Protein AF-A0A7J6RGC0-F1 (afdb_monomer_lite)

pLDDT: mean 75.88, std 16.08, range [33.5, 90.5]

Organism: Perkinsus olseni (NCBI:txid32597)

Secondary structure (DSSP, 8-state):
-HHHHHHHHT-S-HHHHHHHHHHHHHHHHHHTTTS-HHHHHHHIIIIIHHHHHHHHHHHSTT-S-----------------S--HHHHHHHHHHHHHHHHHTHHHHGGGHHHHHHHHHHHHT-SSHHHHHHHHHHHHHHHHHHTTT--HHHHHHHHHHHHHHHHHHS-GGG--

InterPro domains:
  IPR016024 Armadillo-type fold [SSF48371] (5-164)
  IPR056604 GBF1-like, tetratricopeptide repeats domain [PF23325] (2-142)

Structure (mmCIF, N/CA/C/O backbone):
data_AF-A0A7J6RGC0-F1
#
_entry.id   AF-A0A7J6RGC0-F1
#
loop_
_atom_site.group_PDB
_atom_site.id
_atom_site.type_symbol
_atom_site.label_atom_id
_atom_site.label_alt_id
_atom_site.label_comp_id
_atom_site.label_asym_id
_atom_site.label_entity_id
_atom_site.label_seq_id
_atom_site.pdbx_PDB_ins_code
_atom_site.Cartn_x
_atom_site.Cartn_y
_atom_site.Cartn_z
_atom_site.occupancy
_atom_site.B_iso_or_equiv
_atom_site.auth_seq_id
_atom_site.auth_comp_id
_atom_site.auth_asym_id
_atom_site.auth_atom_id
_atom_site.pdbx_PDB_model_num
ATOM 1 N N . ILE A 1 1 ? -6.459 15.655 -15.737 1.00 46.69 1 ILE A N 1
ATOM 2 C CA . ILE A 1 1 ? -5.777 15.611 -14.417 1.00 46.69 1 ILE A CA 1
ATOM 3 C C . ILE A 1 1 ? -4.944 14.332 -14.289 1.00 46.69 1 ILE A C 1
ATOM 5 O O . ILE A 1 1 ? -3.761 14.454 -14.016 1.00 46.69 1 ILE A O 1
ATOM 9 N N . LEU A 1 2 ? -5.496 13.148 -14.601 1.00 45.00 2 LEU A N 1
ATOM 10 C CA . LEU A 1 2 ? -4.775 11.860 -14.547 1.00 45.00 2 LEU A CA 1
ATOM 11 C C . LEU A 1 2 ? -3.510 11.798 -15.415 1.00 45.00 2 LEU A C 1
ATOM 13 O O . LEU A 1 2 ? -2.440 11.527 -14.891 1.00 45.00 2 LEU A O 1
ATOM 17 N N . HIS A 1 3 ? -3.596 12.188 -16.688 1.00 52.78 3 HIS A N 1
ATOM 18 C CA . HIS A 1 3 ? -2.427 12.184 -17.577 1.00 52.78 3 HIS A CA 1
ATOM 19 C C . HIS A 1 3 ? -1.321 13.167 -17.138 1.00 52.78 3 HIS A C 1
ATOM 21 O O . HIS A 1 3 ? -0.144 12.947 -17.378 1.00 52.78 3 HIS A O 1
ATOM 27 N N . GLY A 1 4 ? -1.682 14.251 -16.440 1.00 54.66 4 GLY A N 1
ATOM 28 C CA . GLY A 1 4 ? -0.698 15.193 -15.895 1.00 54.66 4 GLY A CA 1
ATOM 29 C C . GLY A 1 4 ? 0.050 14.637 -14.679 1.00 54.66 4 GLY A C 1
ATOM 30 O O . GLY A 1 4 ? 1.208 14.975 -14.469 1.00 54.66 4 GLY A O 1
ATOM 31 N N . LEU A 1 5 ? -0.600 13.773 -13.896 1.00 56.22 5 LEU A N 1
ATOM 32 C CA . LEU A 1 5 ? 0.009 13.067 -12.768 1.00 56.22 5 LEU A CA 1
ATOM 33 C C . LEU A 1 5 ? 0.879 11.902 -13.235 1.00 56.22 5 LEU A C 1
ATOM 35 O O . LEU A 1 5 ? 1.987 11.751 -12.737 1.00 56.22 5 LEU A O 1
ATOM 39 N N . GLU A 1 6 ? 0.411 11.149 -14.227 1.00 58.19 6 GLU A N 1
ATOM 40 C CA . GLU A 1 6 ? 1.175 10.113 -14.926 1.00 58.19 6 GLU A CA 1
ATOM 41 C C . GLU A 1 6 ? 2.502 10.692 -15.453 1.00 58.19 6 GLU A C 1
ATOM 43 O O . GLU A 1 6 ? 3.579 10.245 -15.067 1.00 58.19 6 GLU A O 1
ATOM 48 N N . VAL A 1 7 ? 2.449 11.796 -16.208 1.00 60.06 7 VAL A N 1
ATOM 49 C CA . VAL A 1 7 ? 3.643 12.474 -16.747 1.00 60.06 7 VAL A CA 1
ATOM 50 C C . VAL A 1 7 ? 4.614 12.944 -15.653 1.00 60.06 7 VAL A C 1
ATOM 52 O O . VAL A 1 7 ? 5.824 12.870 -15.847 1.00 60.06 7 VAL A O 1
ATOM 55 N N . LEU A 1 8 ? 4.119 13.397 -14.495 1.00 60.16 8 LEU A N 1
ATOM 56 C CA . LEU A 1 8 ? 4.970 13.844 -13.380 1.00 60.16 8 LEU A CA 1
ATOM 57 C C . LEU A 1 8 ? 5.582 12.683 -12.586 1.00 60.16 8 LEU A C 1
ATOM 59 O O . LEU A 1 8 ? 6.702 12.793 -12.084 1.00 60.16 8 LEU A O 1
ATOM 63 N N . VAL A 1 9 ? 4.860 11.571 -12.466 1.00 62.28 9 VAL A N 1
ATOM 64 C CA . VAL A 1 9 ? 5.327 10.354 -11.787 1.00 62.28 9 VAL A CA 1
ATOM 65 C C . VAL A 1 9 ? 6.311 9.580 -12.668 1.00 62.28 9 VAL A C 1
ATOM 67 O O . VAL A 1 9 ? 7.212 8.933 -12.137 1.00 62.28 9 VAL A O 1
ATOM 70 N N . PHE A 1 10 ? 6.228 9.738 -13.991 1.00 65.00 10 PHE A N 1
ATOM 71 C CA . PHE A 1 10 ? 7.176 9.199 -14.972 1.00 65.00 10 PHE A CA 1
ATOM 72 C C . PHE A 1 10 ? 8.197 10.225 -15.490 1.00 65.00 10 PHE A C 1
ATOM 74 O O . PHE A 1 10 ? 8.924 9.943 -16.443 1.00 65.00 10 PHE A O 1
ATOM 81 N N . ASP A 1 11 ? 8.304 11.393 -14.846 1.00 68.00 11 ASP A N 1
ATOM 82 C CA . ASP A 1 11 ? 9.261 12.439 -15.222 1.00 68.00 11 ASP A CA 1
ATOM 83 C C . ASP A 1 11 ? 10.702 11.911 -15.163 1.00 68.00 11 ASP A C 1
ATOM 85 O O . ASP A 1 11 ? 11.054 11.129 -14.281 1.00 68.00 11 ASP A O 1
ATOM 89 N N . SER A 1 12 ? 11.580 12.339 -16.069 1.00 60.91 12 SER A N 1
ATOM 90 C CA . SER A 1 12 ? 12.977 11.878 -16.114 1.00 60.91 12 SER A CA 1
ATOM 91 C C . SER A 1 12 ? 13.752 12.186 -14.823 1.00 60.91 12 SER A C 1
ATOM 93 O O . SER A 1 12 ? 14.704 11.485 -14.472 1.00 60.91 12 SER A O 1
ATOM 95 N N . ARG A 1 13 ? 13.340 13.209 -14.065 1.00 68.69 13 ARG A N 1
ATOM 96 C CA . ARG A 1 13 ? 14.044 13.681 -12.870 1.00 68.69 13 ARG A CA 1
ATOM 97 C C . ARG A 1 13 ? 13.555 12.971 -11.610 1.00 68.69 13 ARG A C 1
ATOM 99 O O . ARG A 1 13 ? 12.442 13.182 -11.134 1.00 68.69 13 ARG A O 1
ATOM 106 N N . ARG A 1 14 ? 14.453 12.210 -10.982 1.00 63.94 14 ARG A N 1
ATOM 107 C CA . ARG A 1 14 ? 14.207 11.467 -9.732 1.00 63.94 14 ARG A CA 1
ATOM 108 C C . ARG A 1 14 ? 13.608 12.314 -8.597 1.00 63.94 14 ARG A C 1
ATOM 110 O O . ARG A 1 14 ? 12.681 11.855 -7.928 1.00 63.94 14 ARG A O 1
ATOM 117 N N . ASP A 1 15 ? 14.109 13.530 -8.395 1.00 68.25 15 ASP A N 1
ATOM 118 C CA . ASP A 1 15 ? 13.646 14.417 -7.316 1.00 68.25 15 ASP A CA 1
ATOM 119 C C . ASP A 1 15 ? 12.230 14.941 -7.577 1.00 68.25 15 ASP A C 1
ATOM 121 O O . ASP A 1 15 ? 11.438 15.094 -6.646 1.00 68.25 15 ASP A O 1
ATOM 125 N N . VAL A 1 16 ? 11.893 15.163 -8.854 1.00 74.75 16 VAL A N 1
ATOM 126 C CA . VAL A 1 16 ? 10.561 15.603 -9.288 1.00 74.75 16 VAL A CA 1
ATOM 127 C C . VAL A 1 16 ? 9.566 14.463 -9.125 1.00 74.75 16 VAL A C 1
ATOM 129 O O . VAL A 1 16 ? 8.532 14.680 -8.501 1.00 74.75 16 VAL A O 1
ATOM 132 N N . ARG A 1 17 ? 9.909 13.243 -9.564 1.00 72.50 17 ARG A N 1
ATOM 133 C CA . ARG A 1 17 ? 9.065 12.052 -9.362 1.00 72.50 17 ARG A CA 1
ATOM 134 C C . ARG A 1 17 ? 8.757 11.810 -7.890 1.00 72.50 17 ARG A C 1
ATOM 136 O O . ARG A 1 17 ? 7.603 11.645 -7.517 1.00 72.50 17 ARG A O 1
ATOM 143 N N . THR A 1 18 ? 9.792 11.821 -7.048 1.00 70.06 18 THR A N 1
ATOM 144 C CA . THR A 1 18 ? 9.638 11.565 -5.607 1.00 70.06 18 THR A CA 1
ATOM 145 C C . THR A 1 18 ? 8.797 12.660 -4.951 1.00 70.06 18 THR A C 1
ATOM 147 O O . THR A 1 18 ? 7.841 12.350 -4.251 1.00 70.06 18 THR A O 1
ATOM 150 N N . SER A 1 19 ? 9.063 13.932 -5.271 1.00 76.06 19 SER A N 1
ATOM 151 C CA . SER A 1 19 ? 8.269 15.057 -4.759 1.00 76.06 19 SER A CA 1
ATOM 152 C C . SER A 1 19 ? 6.823 15.049 -5.261 1.00 76.06 19 SER A C 1
ATOM 154 O O . SER A 1 19 ? 5.930 15.487 -4.543 1.00 76.06 19 SER A O 1
ATOM 156 N N . ALA A 1 20 ? 6.572 14.597 -6.493 1.00 79.69 20 ALA A N 1
ATOM 157 C CA . ALA A 1 20 ? 5.230 14.496 -7.060 1.00 79.69 20 ALA A CA 1
ATOM 158 C C . ALA A 1 20 ? 4.420 13.388 -6.379 1.00 79.69 20 ALA A C 1
ATOM 160 O O . ALA A 1 20 ? 3.270 13.623 -6.013 1.00 79.69 20 ALA A O 1
ATOM 161 N N . ILE A 1 21 ? 5.038 12.224 -6.156 1.00 77.19 21 ILE A N 1
ATOM 162 C CA . ILE A 1 21 ? 4.457 11.121 -5.383 1.00 77.19 21 ILE A CA 1
ATOM 163 C C . ILE A 1 21 ? 4.149 11.601 -3.962 1.00 77.19 21 ILE A C 1
ATOM 165 O O . ILE A 1 21 ? 3.001 11.515 -3.535 1.00 77.19 21 ILE A O 1
ATOM 169 N N . ASP A 1 22 ? 5.124 12.178 -3.257 1.00 79.81 22 ASP A N 1
ATOM 170 C CA . ASP A 1 22 ? 4.922 12.662 -1.888 1.00 79.81 22 ASP A CA 1
ATOM 171 C C . ASP A 1 22 ? 3.783 13.689 -1.817 1.00 79.81 22 ASP A C 1
ATOM 173 O O . ASP A 1 22 ? 2.867 13.534 -1.011 1.00 79.81 22 ASP A O 1
ATOM 177 N N . LYS A 1 23 ? 3.761 14.680 -2.720 1.00 82.50 23 LYS A N 1
ATOM 178 C CA . LYS A 1 23 ? 2.676 15.673 -2.787 1.00 82.50 23 LYS A CA 1
ATOM 179 C C . LYS A 1 23 ? 1.321 15.056 -3.117 1.00 82.50 23 LYS A C 1
ATOM 181 O O . LYS A 1 23 ? 0.315 15.503 -2.574 1.00 82.50 23 LYS A O 1
ATOM 186 N N . LEU A 1 24 ? 1.268 14.048 -3.988 1.00 82.69 24 LEU A N 1
ATOM 187 C CA . LEU A 1 24 ? 0.029 13.335 -4.294 1.00 82.69 24 LEU A CA 1
ATOM 188 C C . LEU A 1 24 ? -0.511 12.636 -3.045 1.00 82.69 24 LEU A C 1
ATOM 190 O O . LEU A 1 24 ? -1.685 12.803 -2.717 1.00 82.69 24 LEU A O 1
ATOM 194 N N . PHE A 1 25 ? 0.342 11.905 -2.328 1.00 83.50 25 PHE A N 1
ATOM 195 C CA . PHE A 1 25 ? -0.050 11.213 -1.102 1.00 83.50 25 PHE A CA 1
ATOM 196 C C . PHE A 1 25 ? -0.389 12.195 0.031 1.00 83.50 25 PHE A C 1
ATOM 198 O O . PHE A 1 25 ? -1.311 11.931 0.802 1.00 83.50 25 PHE A O 1
ATOM 205 N N . GLU A 1 26 ? 0.269 13.353 0.109 1.00 84.25 26 GLU A N 1
ATOM 206 C CA . GLU A 1 26 ? -0.083 14.429 1.044 1.00 84.25 26 GLU A CA 1
ATOM 207 C C . GLU A 1 26 ? -1.439 15.067 0.722 1.00 84.25 26 GLU A C 1
ATOM 209 O O . GLU A 1 26 ? -2.277 15.206 1.616 1.00 84.25 26 GLU A O 1
ATOM 214 N N . CYS A 1 27 ? -1.698 15.408 -0.544 1.00 85.00 27 CYS A N 1
ATOM 215 C CA . CYS A 1 27 ? -2.996 15.924 -0.977 1.00 85.00 27 CYS A CA 1
ATOM 216 C C . CYS A 1 27 ? -4.111 14.908 -0.713 1.00 85.00 27 CYS A C 1
ATOM 218 O O . CYS A 1 27 ? -5.144 15.272 -0.149 1.00 85.00 27 CYS A O 1
ATOM 220 N N . LEU A 1 28 ? -3.880 13.635 -1.052 1.00 83.69 28 LEU A N 1
ATOM 221 C CA . LEU A 1 28 ? -4.824 12.553 -0.787 1.00 83.69 28 LEU A CA 1
ATOM 222 C C . LEU A 1 28 ? -5.065 12.387 0.717 1.00 83.69 28 LEU A C 1
ATOM 224 O O . LEU A 1 28 ? -6.210 12.277 1.135 1.00 83.69 28 LEU A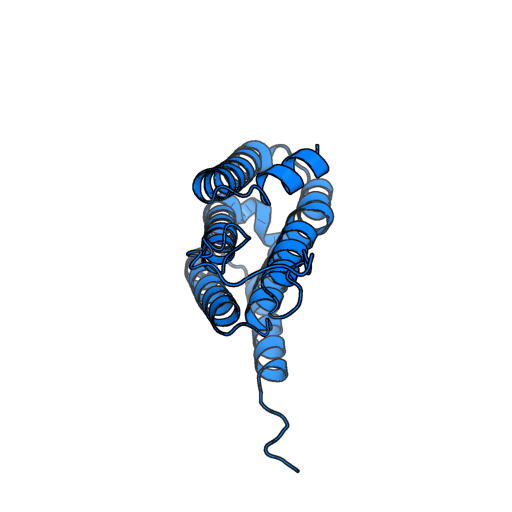 O 1
ATOM 228 N N . SER A 1 29 ? -4.014 12.446 1.543 1.00 84.88 29 SER A N 1
ATOM 229 C CA . SER A 1 29 ? -4.130 12.388 3.006 1.00 84.88 29 SER A CA 1
ATOM 230 C C . SER A 1 29 ? -4.944 13.549 3.576 1.00 84.88 29 SER A C 1
ATOM 232 O O . SER A 1 29 ? -5.674 13.353 4.550 1.00 84.88 29 SER A O 1
ATOM 234 N N . SER A 1 30 ? -4.798 14.750 3.015 1.00 86.88 30 SER A N 1
ATOM 235 C CA . SER A 1 30 ? -5.512 15.951 3.462 1.00 86.88 30 SER A CA 1
ATOM 236 C C . SER A 1 30 ? -7.002 15.887 3.114 1.00 86.88 30 SER A C 1
ATOM 238 O O . SER A 1 30 ? -7.842 16.191 3.951 1.00 86.88 30 SER A O 1
ATOM 240 N N . GLN A 1 31 ? -7.332 15.415 1.910 1.00 84.44 31 GLN A N 1
ATOM 241 C CA . GLN A 1 31 ? -8.700 15.377 1.375 1.00 84.44 31 GLN A CA 1
ATOM 242 C C . GLN A 1 31 ? -9.453 14.067 1.679 1.00 84.44 31 GLN A C 1
ATOM 244 O O . GLN A 1 31 ? -10.614 13.924 1.317 1.00 84.44 31 GLN A O 1
ATOM 249 N N . ILE A 1 32 ? -8.824 13.094 2.348 1.00 85.62 32 ILE A N 1
ATOM 250 C CA . ILE A 1 32 ? -9.399 11.751 2.553 1.00 85.62 32 ILE A CA 1
ATOM 251 C C . ILE A 1 32 ? -10.707 11.735 3.357 1.00 85.62 32 ILE A C 1
ATOM 253 O O . ILE A 1 32 ? -11.493 10.794 3.243 1.00 85.62 32 ILE A O 1
ATOM 257 N N . ASP A 1 33 ? -10.916 12.747 4.199 1.00 85.50 33 ASP A N 1
ATOM 258 C CA . ASP A 1 33 ? -12.123 12.866 5.019 1.00 85.50 33 ASP A CA 1
ATOM 259 C C . ASP A 1 33 ? -13.302 13.417 4.206 1.00 85.50 33 ASP A C 1
ATOM 261 O O . ASP A 1 33 ? -14.449 13.098 4.515 1.00 85.50 33 ASP A O 1
ATOM 265 N N . ASP A 1 34 ? -13.014 14.180 3.146 1.00 88.06 34 ASP A N 1
ATOM 266 C CA . ASP A 1 34 ? -14.010 14.778 2.255 1.00 88.06 34 ASP A CA 1
ATOM 267 C C . ASP A 1 34 ? -14.532 13.772 1.216 1.00 88.06 34 ASP A C 1
ATOM 269 O O . ASP A 1 34 ? -15.613 13.952 0.657 1.00 88.06 34 ASP A O 1
ATOM 273 N N . PHE A 1 35 ? -13.777 12.699 0.958 1.00 86.06 35 PHE A N 1
ATOM 274 C CA . PHE A 1 35 ? -14.173 11.644 0.031 1.00 86.06 35 PHE A CA 1
ATOM 275 C C . PHE A 1 35 ? -15.042 10.582 0.708 1.00 86.06 35 PHE A C 1
ATOM 277 O O . PHE A 1 35 ? -14.754 10.104 1.810 1.00 86.06 35 PHE A O 1
ATOM 284 N N . ASP A 1 36 ? -16.094 10.167 0.009 1.00 89.06 36 ASP A N 1
ATOM 285 C CA . ASP A 1 36 ? -16.879 8.987 0.342 1.00 89.06 36 ASP A CA 1
ATOM 286 C C . ASP A 1 36 ? -16.129 7.693 -0.021 1.00 89.06 36 ASP A C 1
ATOM 288 O O . ASP A 1 36 ? -15.123 7.691 -0.737 1.00 89.06 36 ASP A O 1
ATOM 292 N N . ASN A 1 37 ? -16.624 6.567 0.494 1.00 87.75 37 ASN A N 1
ATOM 293 C CA . ASN A 1 37 ? -15.967 5.276 0.317 1.00 87.75 37 ASN A CA 1
ATOM 294 C C . ASN A 1 37 ? -15.907 4.839 -1.155 1.00 87.75 37 ASN A C 1
ATOM 296 O O . ASN A 1 37 ? -14.914 4.225 -1.549 1.00 87.75 37 ASN A O 1
ATOM 300 N N . ASP A 1 38 ? -16.920 5.168 -1.963 1.00 88.25 38 ASP A N 1
ATOM 301 C CA . ASP A 1 38 ? -16.954 4.792 -3.378 1.00 88.25 38 ASP A CA 1
ATOM 302 C C . ASP A 1 38 ? -15.933 5.615 -4.170 1.00 88.25 38 ASP A C 1
ATOM 304 O O . ASP A 1 38 ? -15.175 5.057 -4.967 1.00 88.25 38 ASP A O 1
ATOM 308 N N . THR A 1 39 ? -15.815 6.915 -3.881 1.00 87.25 39 THR A N 1
ATOM 309 C CA . THR A 1 39 ? -14.768 7.769 -4.463 1.00 87.25 39 THR A CA 1
ATOM 310 C C . THR A 1 39 ? -13.367 7.300 -4.075 1.00 87.25 39 THR A C 1
ATOM 312 O O . THR A 1 39 ? -12.495 7.193 -4.938 1.00 87.25 39 THR A O 1
ATOM 315 N N . LEU A 1 40 ? -13.127 6.960 -2.805 1.00 87.31 40 LEU A N 1
ATOM 316 C CA . LEU A 1 40 ? -11.831 6.424 -2.371 1.00 87.31 40 LEU A CA 1
ATOM 317 C C . LEU A 1 40 ? -11.499 5.104 -3.077 1.00 87.31 40 LEU A C 1
ATOM 319 O O . LEU A 1 40 ? -10.363 4.908 -3.510 1.00 87.31 40 LEU A O 1
ATOM 323 N N . LEU A 1 41 ? -12.484 4.223 -3.251 1.00 88.25 41 LEU A N 1
ATOM 324 C CA . LEU A 1 41 ? -12.315 2.966 -3.976 1.00 88.25 41 LEU A CA 1
ATOM 325 C C . LEU A 1 41 ? -12.036 3.204 -5.466 1.00 88.25 41 LEU A C 1
ATOM 327 O O . LEU A 1 41 ? -11.170 2.542 -6.041 1.00 88.25 41 LEU A O 1
ATOM 331 N N . MET A 1 42 ? -12.695 4.190 -6.078 1.00 87.88 42 MET A N 1
ATOM 332 C CA . MET A 1 42 ? -12.430 4.619 -7.452 1.00 87.88 42 MET A CA 1
ATOM 333 C C . MET A 1 42 ? -11.024 5.214 -7.604 1.00 87.88 42 MET A C 1
ATOM 335 O O . MET A 1 42 ? -10.349 4.920 -8.587 1.00 87.88 42 MET A O 1
ATOM 339 N N . ILE A 1 43 ? -10.544 5.999 -6.637 1.00 86.62 43 ILE A N 1
ATOM 340 C CA . ILE A 1 43 ? -9.175 6.538 -6.644 1.00 86.62 43 ILE A CA 1
ATOM 341 C C . ILE A 1 43 ? -8.156 5.401 -6.509 1.00 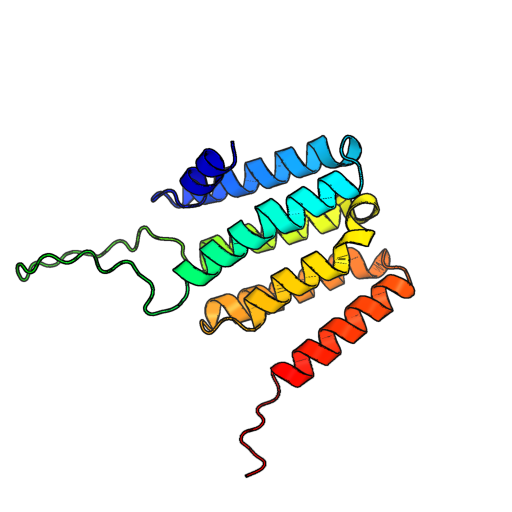86.62 43 ILE A C 1
ATOM 343 O O . ILE A 1 43 ? -7.184 5.347 -7.264 1.00 86.62 43 ILE A O 1
ATOM 347 N N . PHE A 1 44 ? -8.376 4.466 -5.584 1.00 85.38 44 PHE A N 1
ATOM 348 C CA . PHE A 1 44 ? -7.461 3.342 -5.387 1.00 85.38 44 PHE A CA 1
ATOM 349 C C . PHE A 1 44 ? -7.400 2.429 -6.613 1.00 85.38 44 PHE A C 1
ATOM 351 O O . PHE A 1 44 ? -6.309 2.137 -7.095 1.00 85.38 44 PHE A O 1
ATOM 358 N N . ASN A 1 45 ? -8.545 2.027 -7.160 1.00 86.44 45 ASN A N 1
ATOM 359 C CA . ASN A 1 45 ? -8.586 1.093 -8.288 1.00 86.44 45 ASN A CA 1
ATOM 360 C C . ASN A 1 45 ? -8.330 1.764 -9.641 1.00 86.44 45 ASN A C 1
ATOM 362 O O . ASN A 1 45 ? -7.798 1.127 -10.541 1.00 86.44 45 ASN A O 1
ATOM 366 N N . GLY A 1 46 ? -8.726 3.025 -9.806 1.00 83.12 46 GLY A N 1
ATOM 367 C CA . GLY A 1 46 ? -8.639 3.747 -11.076 1.00 83.12 46 GLY A CA 1
ATOM 368 C C . GLY A 1 46 ? -7.396 4.619 -11.226 1.00 83.12 46 GLY A C 1
ATOM 369 O O . GLY A 1 46 ? -7.080 5.012 -12.344 1.00 83.12 46 GLY A O 1
ATOM 370 N N . VAL A 1 47 ? -6.698 4.939 -10.130 1.00 82.69 47 VAL A N 1
ATOM 371 C CA . VAL A 1 47 ? -5.523 5.826 -10.159 1.00 82.69 47 VAL A CA 1
ATOM 372 C C . VAL A 1 47 ? -4.315 5.174 -9.519 1.00 82.69 47 VAL A C 1
ATOM 374 O O . VAL A 1 47 ? -3.299 5.032 -10.187 1.00 82.69 47 VAL A O 1
ATOM 377 N N . LEU A 1 48 ? -4.406 4.755 -8.252 1.00 83.62 48 LEU A N 1
ATOM 378 C CA . LEU A 1 48 ? -3.246 4.190 -7.558 1.00 83.62 48 LEU A CA 1
ATOM 379 C C . LEU A 1 48 ? -2.848 2.835 -8.142 1.00 83.62 48 LEU A C 1
ATOM 381 O O . LEU A 1 48 ? -1.676 2.638 -8.433 1.00 83.62 48 LEU A O 1
ATOM 385 N N . SER A 1 49 ? -3.799 1.924 -8.356 1.00 83.31 49 SER A N 1
ATOM 386 C CA . SER A 1 49 ? -3.487 0.602 -8.903 1.00 83.31 49 SER A CA 1
ATOM 387 C C . SER A 1 49 ? -2.838 0.687 -10.292 1.00 83.31 49 SER A C 1
ATOM 389 O O . SER A 1 49 ? -1.765 0.107 -10.434 1.00 83.31 49 SER A O 1
ATOM 391 N N . PRO A 1 50 ? -3.377 1.436 -11.279 1.00 83.56 50 PRO A N 1
ATOM 392 C CA . PRO A 1 50 ? -2.722 1.588 -12.580 1.00 83.56 50 PRO A CA 1
ATOM 393 C C . PRO A 1 50 ? -1.368 2.292 -12.480 1.00 83.56 50 PRO A C 1
ATOM 395 O O . PRO A 1 50 ? -0.409 1.851 -13.087 1.00 83.56 50 PRO A O 1
ATOM 398 N N . LEU A 1 51 ? -1.241 3.322 -11.638 1.00 83.12 51 LEU A N 1
ATOM 399 C CA . LEU A 1 51 ? 0.023 4.040 -11.447 1.00 83.12 51 LEU A CA 1
ATOM 400 C C . LEU A 1 51 ? 1.138 3.143 -10.890 1.00 83.12 51 LEU A C 1
ATOM 402 O O . LEU A 1 51 ? 2.299 3.280 -11.281 1.00 83.12 51 LEU A O 1
ATOM 406 N N . PHE A 1 52 ? 0.806 2.236 -9.969 1.00 82.62 52 PHE A N 1
ATOM 407 C CA . PHE A 1 52 ? 1.754 1.229 -9.501 1.00 82.62 52 PHE A CA 1
ATOM 408 C C . PHE A 1 52 ? 2.029 0.177 -10.573 1.00 82.62 52 PHE A C 1
ATOM 410 O O . PHE A 1 52 ? 3.190 -0.171 -10.755 1.00 82.62 52 PHE A O 1
ATOM 417 N N . ASP A 1 53 ? 1.010 -0.287 -11.294 1.00 82.38 53 A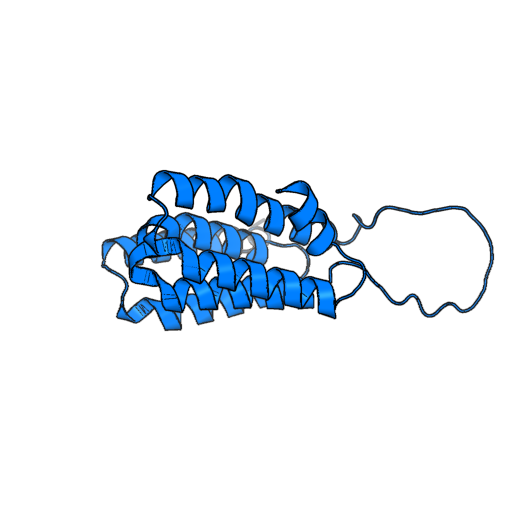SP A N 1
ATOM 418 C CA . ASP A 1 53 ? 1.164 -1.266 -12.376 1.00 82.38 53 ASP A CA 1
ATOM 419 C C . ASP A 1 53 ? 2.078 -0.742 -13.494 1.00 82.38 53 ASP A C 1
ATOM 421 O O . ASP A 1 53 ? 3.053 -1.395 -13.849 1.00 82.38 53 ASP A O 1
ATOM 425 N N . ASP A 1 54 ? 1.877 0.497 -13.941 1.00 79.50 54 ASP A N 1
ATOM 426 C CA . ASP A 1 54 ? 2.732 1.181 -14.913 1.00 79.50 54 ASP A CA 1
ATOM 427 C C . ASP A 1 54 ? 4.177 1.317 -14.399 1.00 79.50 54 ASP A C 1
ATOM 429 O O . ASP A 1 54 ? 5.144 1.075 -15.129 1.00 79.50 54 ASP A O 1
ATOM 433 N N . MET A 1 55 ? 4.357 1.660 -13.115 1.00 78.62 55 MET A N 1
ATOM 434 C CA . MET A 1 55 ? 5.685 1.691 -12.493 1.00 78.62 55 MET A CA 1
ATOM 435 C C . MET A 1 55 ? 6.346 0.312 -12.477 1.00 78.62 55 MET A C 1
ATOM 437 O O . MET A 1 55 ? 7.537 0.219 -12.773 1.00 78.62 55 MET A O 1
ATOM 441 N N . LEU A 1 56 ? 5.607 -0.744 -12.140 1.00 80.31 56 LEU A N 1
ATOM 442 C CA . LEU A 1 56 ? 6.102 -2.121 -12.146 1.00 80.31 56 LEU A CA 1
ATOM 443 C C . LEU A 1 56 ? 6.441 -2.572 -13.576 1.00 80.31 56 LEU A C 1
ATOM 445 O O . LEU A 1 56 ? 7.536 -3.075 -13.821 1.00 80.31 56 LEU A O 1
ATOM 449 N N . HIS A 1 57 ? 5.583 -2.275 -14.547 1.00 80.50 57 HIS A N 1
ATOM 450 C CA . HIS A 1 57 ? 5.793 -2.580 -15.960 1.00 80.50 57 HIS A CA 1
ATOM 451 C C . HIS A 1 57 ? 7.057 -1.910 -16.525 1.00 80.50 57 HIS A C 1
ATOM 453 O O . HIS A 1 57 ? 7.779 -2.509 -17.321 1.00 80.50 57 HIS A O 1
ATOM 459 N N . LEU A 1 58 ? 7.387 -0.690 -16.089 1.00 75.75 58 LEU A N 1
ATOM 460 C CA . LEU A 1 58 ? 8.644 -0.018 -16.455 1.00 75.75 58 LEU A CA 1
ATOM 461 C C . LEU A 1 58 ? 9.879 -0.593 -15.740 1.00 75.75 58 LEU A C 1
ATOM 463 O O . LEU A 1 58 ? 11.003 -0.429 -16.221 1.00 75.75 58 LEU A O 1
ATOM 467 N N . LEU A 1 59 ? 9.685 -1.248 -14.592 1.00 74.56 59 LEU A N 1
ATOM 468 C CA . LEU A 1 59 ? 10.737 -1.907 -13.809 1.00 74.56 59 LEU A CA 1
ATOM 469 C C . LEU A 1 59 ? 10.986 -3.361 -14.227 1.00 74.56 59 LEU A C 1
ATOM 471 O O . LEU A 1 59 ? 11.979 -3.945 -13.786 1.00 74.56 59 LEU A O 1
ATOM 475 N N . THR A 1 60 ? 10.120 -3.916 -15.074 1.00 73.69 60 THR A N 1
ATOM 476 C CA . THR A 1 60 ? 10.226 -5.235 -15.715 1.00 73.69 60 THR A CA 1
ATOM 477 C C . THR A 1 60 ? 11.432 -5.248 -16.681 1.00 73.69 60 THR A C 1
ATOM 479 O O . THR A 1 60 ? 11.419 -4.526 -17.692 1.00 73.69 60 THR A O 1
ATOM 482 N N . PRO A 1 61 ? 12.537 -5.973 -16.392 1.00 59.31 61 PRO A N 1
ATOM 483 C CA . PRO A 1 61 ? 13.668 -6.136 -17.308 1.00 59.31 61 PRO A CA 1
ATOM 484 C C . PRO A 1 61 ? 13.252 -6.606 -18.714 1.00 59.31 61 PRO A C 1
ATOM 486 O O . PRO A 1 61 ? 12.904 -7.755 -18.938 1.00 59.31 61 PRO A O 1
ATOM 489 N N . GLY A 1 62 ? 13.367 -5.706 -19.697 1.00 56.59 62 GLY A N 1
ATOM 490 C CA . GLY A 1 62 ? 13.049 -5.972 -21.110 1.00 56.59 62 GLY A CA 1
ATOM 491 C C . GLY A 1 62 ? 12.001 -5.028 -21.699 1.00 56.59 62 GLY A C 1
ATOM 492 O O . GLY A 1 62 ? 11.970 -4.843 -22.911 1.00 56.59 62 GLY A O 1
ATOM 493 N N . ASN A 1 63 ? 11.230 -4.345 -20.848 1.00 54.34 63 ASN A N 1
ATOM 494 C CA . ASN A 1 63 ? 10.196 -3.384 -21.247 1.00 54.34 63 ASN A CA 1
ATOM 495 C C . ASN A 1 63 ? 10.681 -1.932 -21.345 1.00 54.34 63 ASN A C 1
ATOM 497 O O . ASN A 1 63 ? 9.885 -1.004 -21.502 1.00 54.34 63 ASN A O 1
ATOM 501 N N . ARG A 1 64 ? 11.999 -1.704 -21.277 1.00 51.62 64 ARG A N 1
ATOM 502 C CA . ARG A 1 64 ? 12.551 -0.387 -21.602 1.00 51.62 64 ARG A CA 1
ATOM 503 C C . ARG A 1 64 ? 12.229 -0.119 -23.068 1.00 51.62 64 ARG A C 1
ATOM 505 O O . ARG A 1 64 ? 12.661 -0.921 -23.897 1.00 51.62 64 ARG A O 1
ATOM 512 N N . PRO A 1 65 ? 11.503 0.963 -23.410 1.00 46.94 65 PRO A N 1
ATOM 513 C CA . PRO A 1 65 ? 11.219 1.266 -24.799 1.00 46.94 65 PRO A CA 1
ATOM 514 C C . PRO A 1 65 ? 12.551 1.319 -25.539 1.00 46.94 65 PRO A C 1
ATOM 516 O O . PRO A 1 65 ? 13.435 2.115 -25.211 1.00 46.94 65 PRO A O 1
ATOM 519 N N . THR A 1 66 ? 12.715 0.405 -26.491 1.00 43.03 66 THR A N 1
ATOM 520 C CA . THR A 1 66 ? 13.859 0.337 -27.388 1.00 43.03 66 THR A CA 1
ATOM 521 C C . THR A 1 66 ? 13.848 1.590 -28.250 1.00 43.03 66 THR A C 1
ATOM 523 O O . THR A 1 66 ? 13.369 1.585 -29.380 1.00 43.03 66 THR A O 1
ATOM 526 N N . ALA A 1 67 ? 14.372 2.689 -27.723 1.00 43.88 67 ALA A N 1
ATOM 527 C CA . ALA A 1 67 ? 14.828 3.789 -28.542 1.00 43.88 67 ALA A CA 1
ATOM 528 C C . ALA A 1 67 ? 16.124 3.324 -29.220 1.00 43.88 67 ALA A C 1
ATOM 530 O O . ALA A 1 67 ? 17.219 3.510 -28.698 1.00 43.88 67 ALA A O 1
ATOM 531 N N . THR A 1 68 ? 16.002 2.650 -30.363 1.00 43.47 68 THR A N 1
ATOM 532 C CA . THR A 1 68 ? 17.094 2.599 -31.345 1.00 43.47 68 THR A CA 1
ATOM 533 C C . THR A 1 68 ? 16.938 3.803 -32.275 1.00 43.47 68 THR A C 1
ATOM 535 O O . THR A 1 68 ? 15.825 4.132 -32.685 1.00 43.47 68 THR A O 1
ATOM 538 N N . PRO A 1 69 ? 18.048 4.465 -32.621 1.00 43.38 69 PRO A N 1
ATOM 539 C CA . PRO A 1 69 ? 18.624 4.208 -33.936 1.00 43.38 69 PRO A CA 1
ATOM 540 C C . PRO A 1 69 ? 20.052 3.649 -33.827 1.00 43.38 69 PRO A C 1
ATOM 542 O O . PRO A 1 69 ? 20.697 3.779 -32.786 1.00 43.38 69 PRO A O 1
ATOM 545 N N . PRO A 1 70 ? 20.561 3.002 -34.888 1.00 54.00 70 PRO A N 1
ATOM 546 C CA . PRO A 1 70 ? 21.872 2.376 -34.880 1.00 54.00 70 PRO A CA 1
ATOM 547 C C . PRO A 1 70 ? 22.948 3.415 -35.211 1.00 54.00 70 PRO A C 1
ATOM 549 O O . PRO A 1 70 ? 23.098 3.771 -36.374 1.00 54.00 70 PRO A O 1
ATOM 552 N N . ALA A 1 71 ? 23.723 3.879 -34.228 1.00 41.81 71 ALA A N 1
ATOM 553 C CA . ALA A 1 71 ? 25.024 4.486 -34.506 1.00 41.81 71 ALA A CA 1
ATOM 554 C C . ALA A 1 71 ? 25.926 4.542 -33.262 1.00 41.81 71 ALA A C 1
ATOM 556 O O . ALA A 1 71 ? 25.637 5.227 -32.291 1.00 41.81 71 ALA A O 1
ATOM 557 N N . GLU A 1 72 ? 27.062 3.859 -33.394 1.00 38.53 72 GLU A N 1
ATOM 558 C CA . GLU A 1 72 ? 28.389 4.357 -33.022 1.00 38.53 72 GLU A CA 1
ATOM 559 C C . GLU A 1 72 ? 28.834 4.309 -31.550 1.00 38.53 72 GLU A C 1
ATOM 561 O O . GLU A 1 72 ? 28.301 4.920 -30.630 1.00 38.53 72 GLU A O 1
ATOM 566 N N . LYS A 1 73 ? 29.931 3.561 -31.377 1.00 45.28 73 LYS A N 1
ATOM 567 C CA . LYS A 1 73 ? 30.781 3.497 -30.192 1.00 45.28 73 LYS A CA 1
ATOM 568 C C . LYS A 1 73 ? 31.113 4.904 -29.690 1.00 45.28 73 LYS A C 1
ATOM 570 O O . LYS A 1 73 ? 31.849 5.639 -30.338 1.00 45.28 73 LYS A O 1
ATOM 575 N N . GLY A 1 74 ? 30.684 5.206 -28.477 1.00 34.06 74 GLY A N 1
ATOM 576 C CA . GLY A 1 74 ? 31.150 6.353 -27.717 1.00 34.06 74 GLY A CA 1
ATOM 577 C C . GLY A 1 74 ? 30.753 6.157 -26.268 1.00 34.06 74 GLY A C 1
ATOM 578 O O . GLY A 1 74 ? 29.592 5.912 -25.970 1.00 34.06 74 GLY A O 1
ATOM 579 N N . THR A 1 75 ? 31.733 6.189 -25.377 1.00 41.62 75 THR A N 1
ATOM 580 C CA . THR A 1 75 ? 31.591 6.125 -23.921 1.00 41.62 75 THR A CA 1
ATOM 581 C C . THR A 1 75 ? 30.531 7.109 -23.421 1.00 41.62 75 THR A C 1
ATOM 583 O O . THR A 1 75 ? 30.824 8.279 -23.191 1.00 41.62 75 THR A O 1
ATOM 586 N N . ALA A 1 76 ? 29.303 6.636 -23.246 1.00 33.50 76 ALA A N 1
ATOM 587 C CA . ALA A 1 76 ? 28.237 7.376 -22.602 1.00 33.50 76 ALA A CA 1
ATOM 588 C C . ALA A 1 76 ? 27.879 6.617 -21.329 1.00 33.50 76 ALA A C 1
ATOM 590 O O . ALA A 1 76 ? 27.328 5.521 -21.365 1.00 33.50 76 ALA A O 1
ATOM 591 N N . THR A 1 77 ? 28.240 7.198 -20.191 1.00 34.41 77 THR A N 1
ATOM 592 C CA . THR A 1 77 ? 27.584 6.955 -18.909 1.00 34.41 77 THR A CA 1
ATOM 593 C C . THR A 1 77 ? 26.083 7.128 -19.109 1.00 34.41 77 THR A C 1
ATOM 595 O O . THR A 1 77 ? 25.570 8.247 -19.040 1.00 34.41 77 THR A O 1
ATOM 598 N N . THR A 1 78 ? 25.394 6.027 -19.408 1.00 36.25 78 THR A N 1
ATOM 599 C CA . THR A 1 78 ? 23.940 5.938 -19.460 1.00 36.25 78 THR A CA 1
ATOM 6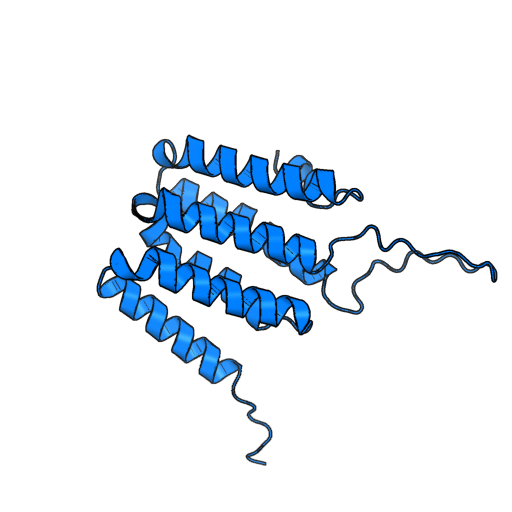00 C C . THR A 1 78 ? 23.442 6.224 -18.055 1.00 36.25 78 THR A C 1
ATOM 602 O O . THR A 1 78 ? 23.340 5.339 -17.209 1.00 36.25 78 THR A O 1
ATOM 605 N N . THR A 1 79 ? 23.211 7.500 -17.764 1.00 40.78 79 THR A N 1
ATOM 606 C CA . THR A 1 79 ? 22.382 7.876 -16.633 1.00 40.78 79 THR A CA 1
ATOM 607 C C . THR A 1 79 ? 21.009 7.316 -16.965 1.00 40.78 79 THR A C 1
ATOM 609 O O . THR A 1 79 ? 20.317 7.785 -17.862 1.00 40.78 79 THR A O 1
ATOM 612 N N . ASP A 1 80 ? 20.687 6.214 -16.307 1.00 45.12 80 ASP A N 1
ATOM 613 C CA . ASP A 1 80 ? 19.424 5.502 -16.382 1.00 45.12 80 ASP A CA 1
ATOM 614 C C . ASP A 1 80 ? 18.341 6.404 -15.754 1.00 45.12 80 ASP A C 1
ATOM 616 O O . ASP A 1 80 ? 18.009 6.292 -14.578 1.00 45.12 80 ASP A O 1
ATOM 620 N N . GLN A 1 81 ? 17.872 7.407 -16.507 1.00 50.53 81 GLN A N 1
ATOM 621 C CA . GLN A 1 81 ? 16.944 8.465 -16.058 1.00 50.53 81 GLN A CA 1
ATOM 622 C C . GLN A 1 81 ? 15.475 7.981 -15.981 1.00 50.53 81 GLN A C 1
ATOM 624 O O . GLN A 1 81 ? 14.554 8.791 -15.904 1.00 50.53 81 GLN A O 1
ATOM 629 N N . GLY A 1 82 ? 15.233 6.667 -16.016 1.00 58.62 82 GLY A N 1
ATOM 630 C CA . GLY A 1 82 ? 13.900 6.060 -15.943 1.00 58.62 82 GLY A CA 1
ATOM 631 C C . GLY A 1 82 ? 13.387 5.843 -14.514 1.00 58.62 82 GLY A C 1
ATOM 632 O O . GLY A 1 82 ? 14.038 6.205 -13.526 1.00 58.62 82 GLY A O 1
ATOM 633 N N . VAL A 1 83 ? 12.201 5.237 -14.395 1.00 60.12 83 VAL A N 1
ATOM 634 C CA . VAL A 1 83 ? 11.685 4.697 -13.124 1.00 60.12 83 VAL A CA 1
ATOM 635 C C . VAL A 1 83 ? 12.677 3.655 -12.606 1.00 60.12 83 VAL A C 1
ATOM 637 O O . VAL A 1 83 ? 13.142 2.800 -13.349 1.00 60.12 83 VAL A O 1
ATOM 640 N N . THR A 1 84 ? 13.035 3.749 -11.326 1.00 74.25 84 THR A N 1
ATOM 641 C CA . THR A 1 84 ? 14.016 2.851 -10.686 1.00 74.25 84 THR A CA 1
ATOM 642 C C . THR A 1 84 ? 13.367 2.116 -9.523 1.00 74.25 84 THR A C 1
ATOM 644 O O . THR A 1 84 ? 12.374 2.601 -8.977 1.00 74.25 84 THR A O 1
ATOM 647 N N . SER A 1 85 ? 13.944 0.999 -9.071 1.00 75.25 85 SER A N 1
ATOM 648 C CA . SER A 1 85 ? 13.442 0.286 -7.884 1.00 75.25 85 SER A CA 1
ATOM 649 C C . SER A 1 85 ? 13.359 1.211 -6.666 1.00 75.25 85 SER A C 1
ATOM 651 O O . SER A 1 85 ? 12.456 1.096 -5.85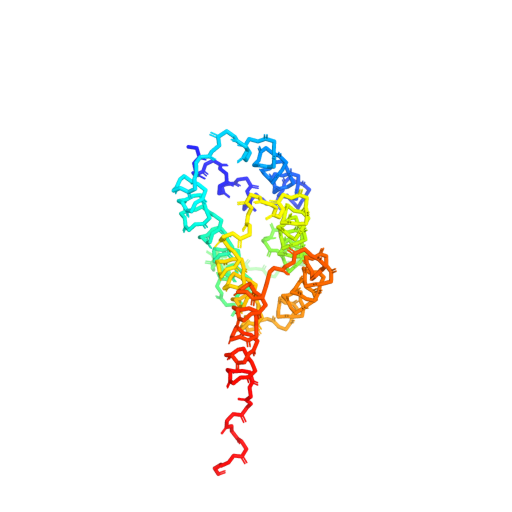3 1.00 75.25 85 SER A O 1
ATOM 653 N N . SER A 1 86 ? 14.227 2.219 -6.572 1.00 74.50 86 SER A N 1
ATOM 654 C CA . SER A 1 86 ? 14.120 3.244 -5.532 1.00 74.50 86 SER A CA 1
ATOM 655 C C . SER A 1 86 ? 12.941 4.213 -5.680 1.00 74.50 86 SER A C 1
ATOM 657 O O . SER A 1 86 ? 12.488 4.744 -4.676 1.00 74.50 86 SER A O 1
ATOM 659 N N . THR A 1 87 ? 12.426 4.447 -6.891 1.00 78.00 87 THR A N 1
ATOM 660 C CA . THR A 1 87 ? 11.165 5.185 -7.091 1.00 78.00 87 THR A CA 1
ATOM 661 C C . THR A 1 87 ? 9.981 4.347 -6.602 1.00 78.00 87 THR A C 1
ATOM 663 O O . THR A 1 87 ? 9.126 4.876 -5.898 1.00 78.00 87 THR A O 1
ATOM 666 N N . CYS A 1 88 ? 9.993 3.036 -6.873 1.00 80.88 88 CYS A N 1
ATOM 667 C CA . CYS A 1 88 ? 9.031 2.096 -6.292 1.00 80.88 88 CYS A CA 1
ATOM 668 C C . CYS A 1 88 ? 9.112 2.095 -4.757 1.00 80.88 88 CYS A C 1
ATOM 670 O O . CYS A 1 88 ? 8.089 2.252 -4.101 1.00 80.88 88 CYS A O 1
ATOM 672 N N . LEU A 1 89 ? 10.317 2.050 -4.172 1.00 83.81 89 LEU A N 1
ATOM 673 C CA . LEU A 1 89 ? 10.494 2.162 -2.719 1.00 83.81 89 LEU A CA 1
ATOM 674 C C . LEU A 1 89 ? 9.858 3.436 -2.153 1.00 83.81 89 LEU A C 1
ATOM 676 O O . LEU A 1 89 ? 9.149 3.355 -1.151 1.00 83.81 89 LEU A O 1
ATOM 680 N N . SER A 1 90 ? 10.078 4.595 -2.781 1.00 83.19 90 SER A N 1
ATOM 681 C CA . SER A 1 90 ? 9.453 5.848 -2.344 1.00 83.19 90 SER A CA 1
ATOM 682 C C . SER A 1 90 ? 7.926 5.797 -2.440 1.00 83.19 90 SER A C 1
ATOM 684 O O . SER A 1 90 ? 7.253 6.171 -1.485 1.00 83.19 90 SER A O 1
ATOM 686 N N . ALA A 1 91 ? 7.375 5.285 -3.546 1.00 85.44 91 ALA A N 1
ATOM 687 C CA . ALA A 1 91 ? 5.929 5.158 -3.748 1.00 85.44 91 ALA A CA 1
ATOM 688 C C . ALA A 1 91 ? 5.279 4.242 -2.710 1.00 85.44 91 ALA A C 1
ATOM 690 O O . ALA A 1 91 ? 4.299 4.613 -2.064 1.00 85.44 91 ALA A O 1
ATOM 691 N N . VAL A 1 92 ? 5.860 3.062 -2.509 1.00 85.69 92 VAL A N 1
ATOM 692 C CA . VAL A 1 92 ? 5.376 2.088 -1.536 1.00 85.69 92 VAL A CA 1
ATOM 693 C C . VAL A 1 92 ? 5.500 2.643 -0.110 1.00 85.69 92 VAL A C 1
ATOM 695 O O . VAL A 1 92 ? 4.571 2.525 0.683 1.00 85.69 92 VAL A O 1
ATOM 698 N N . SER A 1 93 ? 6.603 3.323 0.216 1.00 87.38 93 SER A N 1
ATOM 699 C CA . SER A 1 93 ? 6.777 3.957 1.530 1.00 87.38 93 SER A CA 1
ATOM 700 C C . SER A 1 93 ? 5.752 5.070 1.773 1.00 87.38 93 SER A C 1
ATOM 702 O O . SER A 1 93 ? 5.231 5.194 2.883 1.00 87.38 93 SER A O 1
ATOM 704 N N . ALA A 1 94 ? 5.436 5.874 0.752 1.00 86.81 94 ALA A N 1
ATOM 705 C CA . ALA A 1 94 ? 4.398 6.902 0.825 1.00 86.81 94 ALA A CA 1
ATOM 706 C C . ALA A 1 94 ? 3.005 6.284 1.035 1.00 86.81 94 ALA A C 1
ATOM 708 O O . ALA A 1 94 ? 2.248 6.766 1.881 1.00 86.81 94 ALA A O 1
ATOM 709 N N . LEU A 1 95 ? 2.707 5.171 0.354 1.00 87.56 95 LEU A N 1
ATOM 710 C CA . LEU A 1 95 ? 1.481 4.400 0.556 1.00 87.56 95 LEU A CA 1
ATOM 711 C C . LEU A 1 95 ? 1.375 3.880 1.996 1.00 87.56 95 LEU A C 1
ATOM 713 O O . LEU A 1 95 ? 0.368 4.129 2.656 1.00 87.56 95 LEU A O 1
ATOM 717 N N . THR A 1 96 ? 2.417 3.231 2.521 1.00 88.25 96 THR A N 1
ATOM 718 C CA . THR A 1 96 ? 2.419 2.725 3.904 1.00 88.25 96 THR A CA 1
ATOM 719 C C . THR A 1 96 ? 2.214 3.853 4.917 1.00 88.25 96 THR A C 1
ATOM 721 O O . THR A 1 96 ? 1.417 3.707 5.842 1.00 88.25 96 THR A O 1
ATOM 724 N N . ARG A 1 97 ? 2.857 5.014 4.718 1.00 88.75 97 ARG A N 1
ATOM 725 C CA . ARG A 1 97 ? 2.674 6.202 5.577 1.00 88.75 97 ARG A CA 1
ATOM 726 C C . ARG A 1 97 ? 1.255 6.767 5.509 1.00 88.75 97 ARG A C 1
ATOM 728 O O . ARG A 1 97 ? 0.737 7.207 6.534 1.00 88.75 97 ARG A O 1
ATOM 735 N N . LEU A 1 98 ? 0.629 6.782 4.331 1.00 88.06 98 LEU A N 1
ATOM 736 C CA . LEU A 1 98 ? -0.762 7.216 4.176 1.00 88.06 98 LEU A CA 1
ATOM 737 C C . LEU A 1 98 ? -1.703 6.296 4.961 1.00 88.06 98 LEU A C 1
ATOM 739 O O . LEU A 1 98 ? -2.547 6.782 5.718 1.00 88.06 98 LEU A O 1
ATOM 743 N N . VAL A 1 99 ? -1.540 4.981 4.801 1.00 87.06 99 VAL A N 1
ATOM 744 C CA . VAL A 1 99 ? -2.387 3.988 5.471 1.00 87.06 99 VAL A CA 1
ATOM 745 C C . VAL A 1 99 ? -2.194 4.038 6.981 1.00 87.06 99 VAL A C 1
ATOM 747 O O . VAL A 1 99 ? -3.181 4.025 7.706 1.00 87.06 99 VAL A O 1
ATOM 750 N N . ASP A 1 100 ? -0.960 4.184 7.461 1.00 89.19 100 ASP A N 1
ATOM 751 C CA . ASP A 1 100 ? -0.673 4.356 8.885 1.00 89.19 100 ASP A CA 1
ATOM 752 C C . ASP A 1 100 ? -1.375 5.595 9.473 1.00 89.19 100 ASP A C 1
ATOM 754 O O . ASP A 1 100 ? -2.036 5.514 10.507 1.00 89.19 100 ASP A O 1
ATOM 758 N N . LYS A 1 101 ? -1.317 6.744 8.789 1.00 87.94 101 LYS A N 1
ATOM 759 C CA . LYS A 1 101 ? -1.946 7.985 9.276 1.00 87.94 101 LYS A CA 1
ATOM 760 C C . LYS A 1 101 ? -3.471 7.973 9.223 1.00 87.94 101 LYS A C 1
ATOM 762 O O . LYS A 1 101 ? -4.109 8.609 10.057 1.00 87.94 101 LYS A O 1
ATOM 767 N N . ARG A 1 102 ? -4.056 7.324 8.217 1.00 86.44 102 ARG A N 1
ATOM 768 C CA . ARG A 1 102 ? -5.494 7.401 7.906 1.00 86.44 102 ARG A CA 1
ATOM 769 C C . ARG A 1 102 ? -6.178 6.035 7.954 1.00 86.44 102 ARG A C 1
ATOM 771 O O . ARG A 1 102 ? -7.183 5.829 7.274 1.00 86.44 102 ARG A O 1
ATOM 778 N N . PHE A 1 103 ? -5.658 5.108 8.763 1.00 86.56 103 PHE A N 1
ATOM 779 C CA . PHE A 1 103 ? -6.165 3.735 8.843 1.00 86.56 103 PHE A CA 1
ATOM 780 C C . PHE A 1 103 ? -7.664 3.671 9.166 1.00 86.56 103 PHE A C 1
ATOM 782 O O . PHE A 1 103 ? -8.371 2.851 8.592 1.00 86.56 103 PHE A O 1
ATOM 789 N N . ASP A 1 104 ? -8.175 4.583 9.996 1.00 85.75 104 ASP A N 1
ATOM 790 C CA . ASP A 1 104 ? -9.596 4.623 10.370 1.00 85.75 104 ASP A CA 1
ATOM 791 C C . ASP A 1 104 ? -10.527 4.841 9.164 1.00 85.75 104 ASP A C 1
ATOM 793 O O . ASP A 1 104 ? -11.641 4.321 9.129 1.00 85.75 104 ASP A O 1
ATOM 797 N N . ARG A 1 105 ? -10.059 5.574 8.144 1.00 85.88 105 ARG A N 1
ATOM 798 C CA . ARG A 1 105 ? -10.787 5.792 6.882 1.00 85.88 105 ARG A CA 1
ATOM 799 C C . ARG A 1 105 ? -10.420 4.764 5.819 1.00 85.88 105 ARG A C 1
ATOM 801 O O . ARG A 1 105 ? -11.275 4.377 5.038 1.00 85.88 105 ARG A O 1
ATOM 808 N N . LEU A 1 106 ? -9.173 4.300 5.788 1.00 86.38 106 LEU A N 1
ATOM 809 C CA . LEU A 1 106 ? -8.660 3.389 4.757 1.00 86.38 106 LEU A CA 1
ATOM 810 C C . LEU A 1 106 ? -8.821 1.904 5.087 1.00 86.38 106 LEU A C 1
ATOM 812 O O . LEU A 1 106 ? -8.586 1.056 4.229 1.00 86.38 106 LEU A O 1
ATOM 816 N N . GLY A 1 107 ? -9.244 1.562 6.301 1.00 84.94 107 GLY A N 1
ATOM 817 C CA . GLY A 1 107 ? -9.310 0.182 6.773 1.00 84.94 107 GLY A CA 1
ATOM 818 C C . GLY A 1 107 ? -10.219 -0.730 5.942 1.00 84.94 107 GLY A C 1
ATOM 819 O O . GLY A 1 107 ? -10.014 -1.946 5.941 1.00 84.94 107 GLY A O 1
ATOM 820 N N . PHE A 1 108 ? -11.196 -0.178 5.212 1.00 87.88 108 PHE A N 1
ATOM 821 C CA . PHE A 1 108 ? -12.038 -0.949 4.289 1.00 87.88 108 PHE A CA 1
ATOM 822 C C . PHE A 1 108 ? -11.319 -1.306 2.976 1.00 87.88 108 PHE A C 1
ATOM 824 O O . PHE A 1 108 ? -11.617 -2.349 2.394 1.00 87.88 108 PHE A O 1
ATOM 831 N N . LEU A 1 109 ? -10.333 -0.500 2.561 1.00 88.88 109 LEU A N 1
ATOM 832 C CA . LEU A 1 109 ? -9.497 -0.688 1.366 1.00 88.88 109 LEU A CA 1
ATOM 833 C C . LEU A 1 109 ? -8.277 -1.577 1.616 1.00 88.88 109 LEU A C 1
ATOM 835 O O . LEU A 1 109 ? -7.446 -1.761 0.728 1.00 88.88 109 LEU A O 1
ATOM 839 N N . LEU A 1 110 ? -8.167 -2.163 2.808 1.00 88.00 110 LEU A N 1
ATOM 840 C CA . LEU A 1 110 ? -7.078 -3.067 3.157 1.00 88.00 110 LEU A CA 1
ATOM 841 C C . LEU A 1 110 ? -6.834 -4.176 2.110 1.00 88.00 110 LEU A C 1
ATOM 843 O O . LEU A 1 110 ? -5.674 -4.384 1.769 1.00 88.00 110 LEU A O 1
ATOM 847 N N . PRO A 1 111 ? -7.854 -4.843 1.525 1.00 88.00 111 PRO A N 1
ATOM 848 C CA . PRO A 1 111 ? -7.608 -5.854 0.493 1.00 88.00 111 PRO A CA 1
ATOM 849 C C . PRO A 1 111 ? -6.944 -5.284 -0.768 1.00 88.00 111 PRO A C 1
ATOM 851 O O . PRO A 1 111 ? -6.114 -5.951 -1.376 1.00 88.00 111 PRO A O 1
ATOM 854 N N . GLN A 1 112 ? -7.275 -4.050 -1.148 1.00 88.75 112 GLN A N 1
ATOM 855 C CA . GLN A 1 112 ? -6.735 -3.367 -2.326 1.00 88.75 112 GLN A CA 1
ATOM 856 C C . GLN A 1 112 ? -5.279 -2.969 -2.086 1.00 88.75 112 GLN A C 1
ATOM 858 O O . GLN A 1 112 ? -4.432 -3.185 -2.947 1.00 88.75 112 GLN A O 1
ATOM 863 N N . ILE A 1 113 ? -4.976 -2.468 -0.885 1.00 89.25 113 ILE A N 1
ATOM 864 C CA . ILE A 1 113 ? -3.608 -2.147 -0.462 1.00 89.25 113 ILE A CA 1
ATOM 865 C C . ILE A 1 113 ? -2.743 -3.413 -0.445 1.00 89.25 113 ILE A C 1
ATOM 867 O O . ILE A 1 113 ? -1.655 -3.417 -1.016 1.00 89.25 113 ILE A O 1
ATOM 871 N N . LEU A 1 114 ? -3.238 -4.496 0.161 1.00 88.62 114 LEU A N 1
ATOM 872 C CA . LEU A 1 114 ? -2.538 -5.781 0.199 1.00 88.62 114 LEU A CA 1
ATOM 873 C C . LEU A 1 114 ? -2.340 -6.355 -1.207 1.00 88.62 114 LEU A C 1
ATOM 875 O O . LEU A 1 114 ? -1.260 -6.831 -1.524 1.00 88.62 114 LEU A O 1
ATOM 879 N N . SER A 1 115 ? -3.337 -6.257 -2.090 1.00 88.69 115 SER A N 1
ATOM 880 C CA . SER A 1 115 ? -3.195 -6.690 -3.486 1.00 88.69 115 SER A CA 1
ATOM 881 C C . SER A 1 115 ? -2.093 -5.923 -4.223 1.00 88.69 115 SER A C 1
ATOM 883 O O . SER A 1 115 ? -1.342 -6.523 -4.989 1.00 88.69 115 SER A O 1
ATOM 885 N N . LEU A 1 116 ? -1.981 -4.615 -3.987 1.00 88.00 116 LEU A N 1
ATOM 886 C CA . LEU A 1 116 ? -0.971 -3.760 -4.609 1.00 88.00 116 LEU A CA 1
ATOM 887 C C . LEU A 1 116 ? 0.439 -4.092 -4.094 1.00 88.00 116 LEU A C 1
ATOM 889 O O . LEU A 1 116 ? 1.367 -4.236 -4.888 1.00 88.00 116 LEU A O 1
ATOM 893 N N . LEU A 1 117 ? 0.592 -4.308 -2.784 1.00 87.31 117 LEU A N 1
ATOM 894 C CA . LEU A 1 117 ? 1.850 -4.796 -2.204 1.00 87.31 117 LEU A CA 1
ATOM 895 C C . LEU A 1 117 ? 2.194 -6.206 -2.700 1.00 87.31 117 LEU A C 1
ATOM 897 O O . LEU A 1 117 ? 3.336 -6.465 -3.072 1.00 87.31 117 LEU A O 1
ATOM 901 N N . GLY A 1 118 ? 1.198 -7.085 -2.797 1.00 87.12 118 GLY A N 1
ATOM 902 C CA . GLY A 1 118 ? 1.332 -8.417 -3.372 1.00 87.12 118 GLY A CA 1
ATOM 903 C C . GLY A 1 118 ? 1.841 -8.380 -4.814 1.00 87.12 118 GLY A C 1
ATOM 904 O O . GLY A 1 118 ? 2.710 -9.177 -5.160 1.00 87.12 118 GLY A O 1
ATOM 905 N N . ALA A 1 119 ? 1.381 -7.435 -5.638 1.00 86.44 119 ALA A N 1
ATOM 906 C CA . ALA A 1 119 ? 1.899 -7.243 -6.994 1.00 86.44 119 ALA A CA 1
ATOM 907 C C . ALA A 1 119 ? 3.386 -6.842 -6.997 1.00 86.44 119 ALA A C 1
ATOM 909 O O . ALA A 1 119 ? 4.156 -7.350 -7.809 1.00 86.44 119 ALA A O 1
ATOM 910 N N . CYS A 1 120 ? 3.823 -6.004 -6.047 1.00 85.00 120 CYS A N 1
ATOM 911 C CA . CYS A 1 120 ? 5.248 -5.706 -5.871 1.00 85.00 120 CYS A CA 1
ATOM 912 C C . CYS A 1 120 ? 6.051 -6.948 -5.451 1.00 85.00 120 CYS A C 1
ATOM 914 O O . CYS A 1 120 ? 7.165 -7.132 -5.931 1.00 85.00 120 CYS A O 1
ATOM 916 N N . ILE A 1 121 ? 5.500 -7.805 -4.585 1.00 86.50 121 ILE A N 1
ATOM 917 C CA . ILE A 1 121 ? 6.175 -9.014 -4.076 1.00 86.50 121 ILE A CA 1
ATOM 918 C C . ILE A 1 121 ? 6.347 -10.081 -5.165 1.00 86.50 121 ILE A C 1
ATOM 920 O O . ILE A 1 121 ? 7.387 -10.731 -5.217 1.00 86.50 121 ILE A O 1
ATOM 924 N N . HIS A 1 122 ? 5.366 -10.238 -6.055 1.00 85.00 122 HIS A N 1
ATOM 925 C CA . HIS A 1 122 ? 5.431 -11.186 -7.177 1.00 85.00 122 HIS A CA 1
ATOM 926 C C . HIS A 1 122 ? 6.240 -10.669 -8.374 1.00 85.00 122 HIS A C 1
ATOM 928 O O . HIS A 1 122 ? 6.370 -11.369 -9.377 1.00 85.00 122 HIS A O 1
ATOM 934 N N . HIS A 1 123 ? 6.759 -9.444 -8.302 1.00 83.50 123 HIS A N 1
ATOM 935 C CA . HIS A 1 123 ? 7.479 -8.837 -9.407 1.00 83.50 123 HIS A CA 1
ATOM 936 C C . HIS A 1 123 ? 8.803 -9.570 -9.691 1.00 83.50 123 HIS A C 1
ATOM 938 O O . HIS A 1 123 ? 9.549 -9.914 -8.777 1.00 83.50 123 HIS A O 1
ATOM 944 N N . GLU A 1 124 ? 9.138 -9.750 -10.970 1.00 78.69 124 GLU A N 1
ATOM 945 C CA . GLU A 1 124 ? 10.325 -10.497 -11.428 1.00 78.69 124 GLU A CA 1
ATOM 946 C C . GLU A 1 124 ? 11.669 -9.886 -10.988 1.00 78.69 124 GLU A C 1
ATOM 948 O O . GLU A 1 124 ? 12.682 -10.574 -10.867 1.00 78.69 124 GLU A O 1
ATOM 953 N N . SER A 1 125 ? 11.689 -8.579 -10.716 1.00 79.38 125 SER A N 1
ATOM 954 C CA . SER A 1 125 ? 12.854 -7.903 -10.141 1.00 79.38 125 SER A CA 1
ATOM 955 C C . SER A 1 125 ? 12.959 -8.176 -8.639 1.00 79.38 125 SER A C 1
ATOM 957 O O . SER A 1 125 ? 12.168 -7.643 -7.859 1.00 79.38 125 SER A O 1
ATOM 959 N N . GLU A 1 126 ? 14.008 -8.893 -8.220 1.00 83.44 126 GLU A N 1
ATOM 960 C CA . GLU A 1 126 ? 14.321 -9.168 -6.804 1.00 83.44 126 GLU A CA 1
ATOM 961 C C . GLU A 1 126 ? 14.324 -7.892 -5.943 1.00 83.44 126 GLU A C 1
ATOM 963 O O . GLU A 1 126 ? 13.844 -7.880 -4.809 1.00 83.44 126 GLU A O 1
ATOM 968 N N . ALA A 1 127 ? 14.834 -6.783 -6.490 1.00 82.12 127 ALA A N 1
ATOM 969 C CA . ALA A 1 127 ? 14.867 -5.509 -5.785 1.00 82.12 127 ALA A CA 1
ATOM 970 C C . ALA A 1 127 ? 13.455 -5.009 -5.443 1.00 82.12 127 ALA A C 1
ATOM 972 O O . ALA A 1 127 ? 13.236 -4.540 -4.327 1.00 82.12 127 ALA A O 1
ATOM 973 N N . VAL A 1 128 ? 12.511 -5.122 -6.381 1.00 83.88 128 VAL A N 1
ATOM 974 C CA . VAL A 1 128 ? 11.110 -4.709 -6.205 1.00 83.88 128 VAL A CA 1
ATOM 975 C C . VAL A 1 128 ? 10.374 -5.671 -5.276 1.00 83.88 128 VAL A C 1
ATOM 977 O O . VAL A 1 128 ? 9.704 -5.212 -4.352 1.00 83.88 128 VAL A O 1
ATOM 980 N N . ALA A 1 129 ? 10.587 -6.980 -5.433 1.00 87.12 129 ALA A N 1
ATOM 981 C CA . ALA A 1 129 ? 10.022 -7.991 -4.543 1.00 87.12 129 ALA A CA 1
ATOM 982 C C . ALA A 1 129 ? 10.428 -7.751 -3.082 1.00 87.12 129 ALA A C 1
ATOM 984 O O . ALA A 1 129 ? 9.580 -7.692 -2.190 1.00 87.12 129 ALA A O 1
ATOM 985 N N . ARG A 1 130 ? 11.720 -7.499 -2.832 1.00 87.38 130 ARG A N 1
ATOM 986 C CA . ARG A 1 130 ? 12.236 -7.189 -1.491 1.00 87.38 130 ARG A CA 1
ATOM 987 C C . ARG A 1 130 ? 11.636 -5.907 -0.911 1.00 87.38 130 ARG A C 1
ATOM 989 O O . ARG A 1 130 ? 11.359 -5.856 0.285 1.00 87.38 130 ARG A O 1
ATOM 996 N N . ILE A 1 131 ? 11.438 -4.882 -1.741 1.00 87.94 131 ILE A N 1
ATOM 997 C CA . ILE A 1 131 ? 10.762 -3.640 -1.339 1.00 87.94 131 ILE A CA 1
ATOM 998 C C . ILE A 1 131 ? 9.312 -3.929 -0.937 1.00 87.94 131 ILE A C 1
ATOM 1000 O O . ILE A 1 131 ? 8.877 -3.448 0.107 1.00 87.94 131 ILE A O 1
ATOM 1004 N N . GLY A 1 132 ? 8.592 -4.729 -1.728 1.00 87.31 132 GLY A N 1
ATOM 1005 C CA . GLY A 1 132 ? 7.217 -5.132 -1.437 1.00 87.31 132 GLY A CA 1
ATOM 1006 C C . GLY A 1 132 ? 7.095 -5.864 -0.100 1.00 87.31 132 GLY A C 1
ATOM 1007 O O . GLY A 1 132 ? 6.273 -5.480 0.728 1.00 87.31 132 GLY A O 1
ATOM 1008 N N . VAL A 1 133 ? 7.969 -6.846 0.153 1.00 88.50 133 VAL A N 1
ATOM 1009 C CA . VAL A 1 133 ? 7.974 -7.619 1.410 1.00 88.50 133 VAL A CA 1
ATOM 1010 C C . VAL A 1 133 ? 8.260 -6.720 2.612 1.00 88.50 133 VAL A C 1
ATOM 1012 O O . VAL A 1 133 ? 7.568 -6.793 3.629 1.00 88.50 133 VAL A O 1
ATOM 1015 N N . GLU A 1 134 ? 9.273 -5.853 2.518 1.00 89.81 134 GLU A N 1
ATOM 1016 C CA . GLU A 1 134 ? 9.596 -4.944 3.620 1.00 89.81 134 GLU A CA 1
ATOM 1017 C C . GLU A 1 134 ? 8.441 -3.978 3.887 1.00 89.81 134 GLU A C 1
ATOM 1019 O O . GLU A 1 134 ? 8.095 -3.733 5.040 1.00 89.81 134 GLU A O 1
ATOM 1024 N N . ALA A 1 135 ? 7.802 -3.467 2.840 1.00 88.81 135 ALA A N 1
ATOM 1025 C CA . ALA A 1 135 ? 6.673 -2.568 2.979 1.00 88.81 135 ALA A CA 1
ATOM 1026 C C . ALA A 1 135 ? 5.431 -3.221 3.581 1.00 88.81 135 ALA A C 1
ATOM 1028 O O . ALA A 1 135 ? 4.777 -2.592 4.412 1.00 88.81 135 ALA A O 1
ATOM 1029 N N . GLU A 1 136 ? 5.122 -4.461 3.203 1.00 89.44 136 GLU A N 1
ATOM 1030 C CA . GLU A 1 136 ? 4.042 -5.230 3.820 1.00 89.44 136 GLU A CA 1
ATOM 1031 C C . GLU A 1 136 ? 4.323 -5.448 5.307 1.00 89.44 136 GLU A C 1
ATOM 1033 O O . GLU A 1 136 ? 3.466 -5.170 6.147 1.00 89.44 136 GLU A O 1
ATOM 1038 N N . LYS A 1 137 ? 5.557 -5.824 5.664 1.00 90.31 137 LYS A N 1
ATOM 1039 C CA . LYS A 1 137 ? 5.969 -5.948 7.067 1.00 90.31 137 LYS A CA 1
ATOM 1040 C C . LYS A 1 137 ? 5.795 -4.630 7.829 1.00 90.31 137 LYS A C 1
ATOM 1042 O O . LYS A 1 137 ? 5.228 -4.627 8.920 1.00 90.31 137 LYS A O 1
ATOM 1047 N N . GLN A 1 138 ? 6.265 -3.512 7.271 1.00 90.50 138 GLN A N 1
ATOM 1048 C CA . GLN A 1 138 ? 6.126 -2.189 7.893 1.00 90.50 138 GLN A CA 1
ATOM 1049 C C . GLN A 1 138 ? 4.657 -1.783 8.039 1.00 90.50 138 GLN A C 1
ATOM 1051 O O . GLN A 1 138 ? 4.266 -1.261 9.083 1.00 90.50 138 GLN A O 1
ATOM 1056 N N . LEU A 1 139 ? 3.831 -2.069 7.030 1.00 89.56 139 LEU A N 1
ATOM 1057 C CA . LEU A 1 139 ? 2.398 -1.818 7.079 1.00 89.56 139 LEU A CA 1
ATOM 1058 C C . LEU A 1 139 ? 1.757 -2.598 8.226 1.00 89.56 139 LEU A C 1
ATOM 1060 O O . LEU A 1 139 ? 1.094 -1.991 9.061 1.00 89.56 139 LEU A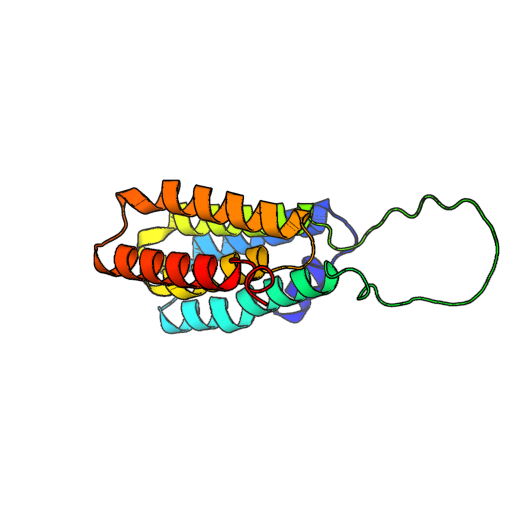 O 1
ATOM 1064 N N . LEU A 1 140 ? 1.997 -3.909 8.306 1.00 89.12 140 LEU A N 1
ATOM 1065 C CA . LEU A 1 140 ? 1.436 -4.779 9.343 1.00 89.12 140 LEU A CA 1
ATOM 1066 C C . LEU A 1 140 ? 1.848 -4.356 10.753 1.00 89.12 140 LEU A C 1
ATOM 1068 O O . LEU A 1 140 ? 1.011 -4.350 11.655 1.00 89.12 140 LEU A O 1
ATOM 1072 N N . LEU A 1 141 ? 3.104 -3.950 10.946 1.00 89.69 141 LEU A N 1
ATOM 1073 C CA . LEU A 1 141 ? 3.570 -3.417 12.227 1.00 89.69 141 LEU A CA 1
ATOM 1074 C C . LEU A 1 141 ? 2.863 -2.102 12.598 1.00 89.69 141 LEU A C 1
ATOM 1076 O O . LEU A 1 141 ? 2.550 -1.892 13.769 1.00 89.69 141 LEU A O 1
ATOM 1080 N N . ALA A 1 142 ? 2.569 -1.243 11.619 1.00 88.19 142 ALA A N 1
ATOM 1081 C CA . ALA A 1 142 ? 1.913 0.047 11.834 1.00 88.19 142 ALA A CA 1
ATOM 1082 C C . ALA A 1 142 ? 0.396 -0.069 12.084 1.00 88.19 142 ALA A C 1
ATOM 1084 O O . ALA A 1 142 ? -0.173 0.648 12.916 1.00 88.19 142 ALA A O 1
ATOM 1085 N N . ILE A 1 143 ? -0.289 -0.970 11.376 1.00 87.88 143 ILE A N 1
ATOM 1086 C CA . ILE A 1 143 ? -1.752 -1.121 11.470 1.00 87.88 143 ILE A CA 1
ATOM 1087 C C . ILE A 1 143 ? -2.184 -2.212 12.448 1.00 87.88 143 ILE A C 1
ATOM 1089 O O . ILE A 1 143 ? -3.342 -2.219 12.863 1.00 87.88 143 ILE A O 1
ATOM 1093 N N . GLY A 1 144 ? -1.288 -3.123 12.835 1.00 84.81 144 GLY A N 1
ATOM 1094 C CA . GLY A 1 144 ? -1.640 -4.341 13.567 1.00 84.81 144 GLY A CA 1
ATOM 1095 C C . GLY A 1 144 ? -2.376 -4.086 14.883 1.00 84.81 144 GLY A C 1
ATOM 1096 O O . GLY A 1 144 ? -3.331 -4.791 15.197 1.00 84.81 144 GLY A O 1
ATOM 1097 N N . GLY A 1 145 ? -2.009 -3.025 15.610 1.00 86.12 145 GLY A N 1
ATOM 1098 C CA . GLY A 1 145 ? -2.686 -2.628 16.851 1.00 86.12 145 GLY A CA 1
ATOM 1099 C C . GLY A 1 145 ? -4.076 -2.000 16.667 1.00 86.12 145 GLY A C 1
ATOM 1100 O O . GLY A 1 145 ? -4.811 -1.873 17.640 1.00 86.12 145 GLY A O 1
ATOM 1101 N N . ARG A 1 146 ? -4.442 -1.599 15.442 1.00 86.88 146 ARG A N 1
ATOM 1102 C CA . ARG A 1 146 ? -5.737 -0.980 15.094 1.00 86.88 146 ARG A CA 1
ATOM 1103 C C . ARG A 1 146 ? -6.628 -1.888 14.246 1.00 86.88 146 ARG A C 1
ATOM 1105 O O . ARG A 1 146 ? -7.775 -1.543 13.982 1.00 86.88 146 ARG A O 1
ATOM 1112 N N . CYS A 1 147 ? -6.112 -3.032 13.801 1.00 86.56 147 CYS A N 1
ATOM 1113 C CA . CYS A 1 147 ? -6.863 -3.976 12.986 1.00 86.56 147 CYS A CA 1
ATOM 1114 C C . CYS A 1 147 ? -7.935 -4.694 13.812 1.00 86.56 147 CYS A C 1
ATOM 1116 O O . CYS A 1 147 ? -7.656 -5.258 14.867 1.00 86.56 147 CYS A O 1
ATOM 1118 N N . SER A 1 148 ? -9.156 -4.724 13.284 1.00 86.81 148 SER A N 1
ATOM 1119 C CA . SER A 1 148 ? -10.231 -5.594 13.771 1.00 86.81 148 SER A CA 1
ATOM 1120 C C . SER A 1 148 ? -9.987 -7.058 13.392 1.00 86.81 148 SER A C 1
ATOM 1122 O O . SER A 1 148 ? -9.267 -7.344 12.432 1.00 86.81 148 SER A O 1
ATOM 1124 N N . ASP A 1 149 ? -10.668 -7.991 14.060 1.00 87.12 149 ASP A N 1
ATOM 1125 C CA . ASP A 1 149 ? -10.594 -9.427 13.743 1.00 87.12 149 ASP A CA 1
ATOM 1126 C C . ASP A 1 149 ? -10.906 -9.712 12.265 1.00 87.12 149 ASP A C 1
ATOM 1128 O O . ASP A 1 149 ? -10.229 -10.496 11.604 1.00 87.12 149 ASP A O 1
ATOM 1132 N N . SER A 1 150 ? -11.890 -9.005 11.699 1.00 86.94 150 SER A N 1
ATOM 1133 C CA . SER A 1 150 ? -12.254 -9.136 10.283 1.00 86.94 150 SER A CA 1
ATOM 1134 C C . SER A 1 150 ? -11.137 -8.693 9.326 1.00 86.94 150 SER A C 1
ATOM 1136 O O . SER A 1 150 ? -10.971 -9.267 8.249 1.00 86.94 150 SER A O 1
ATOM 1138 N N . GLN A 1 151 ? -10.354 -7.682 9.710 1.00 87.38 151 GLN A N 1
ATOM 1139 C CA . GLN A 1 151 ? -9.214 -7.188 8.936 1.00 87.38 151 GLN A CA 1
ATOM 1140 C C . GLN A 1 151 ? -8.012 -8.119 9.081 1.00 87.38 151 GLN A C 1
ATOM 1142 O O . GLN A 1 151 ? -7.360 -8.419 8.083 1.00 87.38 151 GLN A O 1
ATOM 1147 N N . TRP A 1 152 ? -7.779 -8.652 10.281 1.00 89.31 152 TRP A N 1
ATOM 1148 C CA . TRP A 1 152 ? -6.774 -9.685 10.516 1.00 89.31 152 TRP A CA 1
ATOM 1149 C C . TRP A 1 152 ? -7.044 -10.956 9.713 1.00 89.31 152 TRP A C 1
ATOM 1151 O O . TRP A 1 152 ? -6.115 -11.507 9.129 1.00 89.31 152 TRP A O 1
ATOM 1161 N N . MET A 1 153 ? -8.305 -11.377 9.587 1.00 89.00 153 MET A N 1
ATOM 1162 C CA . MET A 1 153 ? -8.673 -12.505 8.723 1.00 89.00 153 MET A CA 1
ATOM 1163 C C . MET A 1 153 ? -8.347 -12.239 7.248 1.00 89.00 153 MET A C 1
ATOM 1165 O O . MET A 1 153 ? -7.848 -13.127 6.562 1.00 89.00 153 MET A O 1
ATOM 1169 N N . LYS A 1 154 ? -8.574 -11.012 6.759 1.00 89.12 154 LYS A N 1
ATOM 1170 C CA . LYS A 1 154 ? -8.207 -10.614 5.387 1.00 89.12 154 LYS A CA 1
ATOM 1171 C C . LYS A 1 154 ? -6.691 -10.614 5.175 1.00 89.12 154 LYS A C 1
ATOM 1173 O O . LYS A 1 154 ? -6.231 -11.074 4.136 1.00 89.12 154 LYS A O 1
ATOM 1178 N N . ILE A 1 155 ? -5.928 -10.130 6.156 1.00 88.31 155 ILE A N 1
ATOM 1179 C CA . ILE A 1 155 ? -4.459 -10.181 6.144 1.00 88.31 155 ILE A CA 1
ATOM 1180 C C . ILE A 1 155 ? -3.979 -11.636 6.113 1.00 88.31 155 ILE A C 1
ATOM 1182 O O . ILE A 1 155 ? -3.138 -11.985 5.292 1.00 88.31 155 ILE A O 1
ATOM 1186 N N . ALA A 1 156 ? -4.528 -12.496 6.972 1.00 88.06 156 ALA A N 1
ATOM 1187 C CA . ALA A 1 156 ? -4.145 -13.903 7.042 1.00 88.06 156 ALA A CA 1
ATOM 1188 C C . ALA A 1 156 ? -4.449 -14.652 5.734 1.00 88.06 156 ALA A C 1
ATOM 1190 O O . ALA A 1 156 ? -3.604 -15.405 5.255 1.00 88.06 156 ALA A O 1
ATOM 1191 N N . ASP A 1 157 ? -5.614 -14.412 5.124 1.00 89.00 157 ASP A N 1
ATOM 1192 C CA . ASP A 1 157 ? -5.969 -14.974 3.814 1.00 89.00 157 ASP A CA 1
ATOM 1193 C C . ASP A 1 157 ? -5.034 -14.471 2.702 1.00 89.00 157 ASP A C 1
ATOM 1195 O O . ASP A 1 157 ? -4.586 -15.256 1.864 1.00 89.00 157 ASP A O 1
ATOM 1199 N N . HIS A 1 158 ? -4.678 -13.182 2.719 1.00 88.06 158 HIS A N 1
ATOM 1200 C CA . HIS A 1 158 ? -3.707 -12.618 1.783 1.00 88.06 158 HIS A CA 1
ATOM 1201 C C . HIS A 1 158 ? -2.325 -13.263 1.929 1.00 88.06 158 HIS A C 1
ATOM 1203 O O . HIS A 1 158 ? -1.786 -13.758 0.941 1.00 88.06 158 HIS A O 1
ATOM 1209 N N . LEU A 1 159 ? -1.785 -13.332 3.149 1.00 85.50 159 LEU A N 1
ATOM 1210 C CA . LEU A 1 159 ? -0.497 -13.972 3.423 1.00 85.50 159 LEU A CA 1
ATOM 1211 C C . LEU A 1 159 ? -0.515 -15.443 3.015 1.00 85.50 159 LEU A C 1
ATOM 1213 O O . LEU A 1 159 ? 0.421 -15.919 2.381 1.00 85.50 159 LEU A O 1
ATOM 1217 N N . HIS A 1 160 ? -1.593 -16.167 3.317 1.00 86.44 160 HIS A N 1
ATOM 1218 C CA . HIS A 1 160 ? -1.736 -17.560 2.910 1.00 86.44 160 HIS A CA 1
ATOM 1219 C C . HIS A 1 160 ? -1.702 -17.713 1.381 1.00 86.44 160 HIS A C 1
ATOM 1221 O O . HIS A 1 160 ? -1.009 -18.588 0.863 1.00 86.44 160 HIS A O 1
ATOM 1227 N N . LYS A 1 161 ? -2.396 -16.845 0.636 1.00 85.19 161 LYS A N 1
ATOM 1228 C CA . LYS A 1 161 ? -2.330 -16.816 -0.836 1.00 85.19 161 LYS A CA 1
ATOM 1229 C C . LYS A 1 161 ? -0.929 -16.471 -1.338 1.00 85.19 161 LYS A C 1
ATOM 1231 O O . LYS A 1 161 ? -0.444 -17.119 -2.261 1.00 85.19 161 LYS A O 1
ATOM 1236 N N . LEU A 1 162 ? -0.275 -15.498 -0.712 1.00 83.75 162 LEU A N 1
ATOM 1237 C CA . LEU A 1 162 ? 1.064 -15.053 -1.076 1.00 83.75 162 LEU A CA 1
ATOM 1238 C C . LEU A 1 162 ? 2.105 -16.157 -0.855 1.00 83.75 162 LEU A C 1
ATOM 1240 O O . LEU A 1 162 ? 2.897 -16.436 -1.752 1.00 83.75 162 LEU A O 1
ATOM 1244 N N . PHE A 1 163 ? 2.058 -16.860 0.278 1.00 81.81 163 PHE A N 1
ATOM 1245 C CA . PHE A 1 163 ? 2.919 -18.015 0.538 1.00 81.81 163 PHE A CA 1
ATOM 1246 C C . PHE A 1 163 ? 2.659 -19.162 -0.441 1.00 81.81 163 PHE A C 1
ATOM 1248 O O . PHE A 1 163 ? 3.609 -19.716 -0.982 1.00 81.81 163 PHE A O 1
ATOM 1255 N N . ASN A 1 164 ? 1.396 -19.486 -0.735 1.00 79.25 164 ASN A N 1
ATOM 1256 C CA . ASN A 1 164 ? 1.069 -20.530 -1.715 1.00 79.25 164 ASN A CA 1
ATOM 1257 C C . ASN A 1 164 ? 1.554 -20.199 -3.133 1.00 79.25 164 ASN A C 1
ATOM 1259 O O . ASN A 1 164 ? 1.914 -21.103 -3.878 1.00 79.25 164 ASN A O 1
ATOM 1263 N N . SER A 1 165 ? 1.578 -18.919 -3.498 1.00 73.56 165 SER A N 1
ATOM 1264 C CA . SER A 1 165 ? 2.038 -18.448 -4.808 1.00 73.56 165 SER A CA 1
ATOM 1265 C C . SER A 1 165 ? 3.569 -18.339 -4.903 1.00 73.56 165 SER A C 1
ATOM 1267 O O . SER A 1 165 ? 4.145 -18.551 -5.966 1.00 73.56 165 SER A O 1
ATOM 1269 N N . THR A 1 166 ? 4.245 -18.051 -3.787 1.00 67.62 166 THR A N 1
ATOM 1270 C CA . THR A 1 166 ? 5.717 -17.947 -3.710 1.00 67.62 166 THR A CA 1
ATOM 1271 C C . THR A 1 166 ? 6.412 -19.269 -3.379 1.00 67.62 166 THR A C 1
ATOM 1273 O O . THR A 1 166 ? 7.634 -19.367 -3.501 1.00 67.62 166 THR A O 1
ATOM 1276 N N . LEU A 1 167 ? 5.658 -20.304 -2.995 1.00 60.44 167 LEU A N 1
ATOM 1277 C CA . LEU A 1 167 ? 6.169 -21.662 -2.840 1.00 60.44 167 LEU A CA 1
ATOM 1278 C C . LEU A 1 167 ? 6.624 -22.207 -4.210 1.00 60.44 167 LEU A C 1
ATOM 1280 O O . LEU A 1 167 ? 5.810 -22.314 -5.131 1.00 60.44 167 LEU A O 1
ATOM 1284 N N . PRO A 1 168 ? 7.906 -22.587 -4.370 1.00 49.59 168 PRO A N 1
ATOM 1285 C CA . PRO A 1 168 ? 8.384 -23.186 -5.607 1.00 49.59 168 PRO A CA 1
ATOM 1286 C C . PRO A 1 168 ? 7.725 -24.557 -5.790 1.00 49.59 168 PRO A C 1
ATOM 1288 O O . PRO A 1 168 ? 8.032 -25.516 -5.085 1.00 49.59 168 PRO A O 1
ATOM 1291 N N . SER A 1 169 ? 6.827 -24.660 -6.765 1.00 52.28 169 SER A N 1
ATOM 1292 C CA . SER A 1 169 ? 6.171 -25.915 -7.163 1.00 52.28 169 SER A CA 1
ATOM 1293 C C . SER A 1 169 ? 7.080 -26.845 -7.992 1.00 52.28 169 SER A C 1
ATOM 1295 O O . SER A 1 169 ? 6.684 -27.953 -8.336 1.00 52.28 169 SER A O 1
ATOM 1297 N N . GLU A 1 170 ? 8.328 -26.441 -8.253 1.00 49.78 170 GLU A N 1
ATOM 1298 C CA . GLU A 1 170 ? 9.320 -27.150 -9.086 1.00 49.78 170 GLU A CA 1
ATOM 1299 C C . GLU A 1 170 ? 10.217 -28.153 -8.321 1.00 49.78 170 GLU A C 1
ATOM 1301 O O . GLU A 1 170 ? 11.158 -28.692 -8.890 1.00 49.78 170 GLU A O 1
ATOM 1306 N N . LEU A 1 171 ? 9.954 -28.456 -7.041 1.00 46.56 171 LEU A N 1
ATOM 1307 C CA . LEU A 1 171 ? 10.691 -29.509 -6.305 1.00 46.56 171 LEU A CA 1
ATOM 1308 C C . LEU A 1 171 ? 9.911 -30.825 -6.145 1.00 46.56 171 LEU A C 1
ATOM 1310 O O . LEU A 1 171 ? 10.342 -31.707 -5.405 1.00 46.56 171 LEU A O 1
ATOM 1314 N N . THR A 1 172 ? 8.758 -30.973 -6.806 1.00 48.12 172 THR A N 1
ATOM 1315 C CA . THR A 1 172 ? 7.915 -32.185 -6.708 1.00 48.12 172 THR A CA 1
ATOM 1316 C C . THR A 1 172 ? 7.692 -32.921 -8.032 1.00 48.12 172 THR A C 1
ATOM 1318 O O . THR A 1 172 ? 6.766 -33.730 -8.115 1.00 48.12 172 THR A O 1
ATOM 1321 N N . ARG A 1 173 ? 8.531 -32.696 -9.053 1.00 37.94 173 ARG A N 1
ATOM 1322 C CA . ARG A 1 173 ? 8.480 -33.460 -10.308 1.00 37.94 173 ARG A CA 1
ATOM 1323 C C . ARG A 1 173 ? 9.770 -34.209 -10.604 1.00 37.94 173 ARG A C 1
ATOM 1325 O O . ARG A 1 173 ? 10.850 -33.626 -10.387 1.00 37.94 173 ARG A O 1
#

Foldseek 3Di:
DQVVLLCQCFPLDPVSNLVSLLVVLVVCLVCLVVDDPVVVVCCLVVHVLVSLVVLLCCAAPPSPPPPDDDDDDDDDPPPVSGRDLVSLLSNLVSVLVSCLSPVVSCVVVLLSNLVSLLCQLPRPDPSSNVSSVVSLVSSCVSCVVVDDPVSVVSVVVSVVVSCVVPPPPPPPD

Radius of gyration: 18.04 Å; chains: 1; bounding box: 48×49×52 Å

Sequence (173 aa):
ILHGLEVLVFDSRRDVRTSAIDKLFECLSSQIDDFDNDTLLMIFNGVLSPLFDDMLHLLTPGNRPTATPPAEKGTATTTDQGVTSSTCLSAVSALTRLVDKRFDRLGFLLPQILSLLGACIHHESEAVARIGVEAEKQLLLAIGGRCSDSQWMKIADHLHKLFNSTLPSELTR